Protein AF-A0A9E2MFS3-F1 (afdb_monomer)

Structure (mmCIF, N/CA/C/O backbone):
data_AF-A0A9E2MFS3-F1
#
_entry.id   AF-A0A9E2MFS3-F1
#
loop_
_atom_site.group_PDB
_atom_site.id
_atom_site.type_symbol
_atom_site.label_atom_id
_atom_site.label_alt_id
_atom_site.label_comp_id
_atom_site.label_asym_id
_atom_site.label_entity_id
_atom_site.label_seq_id
_atom_site.pdbx_PDB_ins_code
_atom_site.Cartn_x
_atom_site.Cartn_y
_atom_site.Cartn_z
_atom_site.occupancy
_atom_site.B_iso_or_equiv
_atom_site.auth_seq_id
_atom_site.auth_comp_id
_atom_site.auth_asym_id
_atom_site.auth_atom_id
_atom_site.pdbx_PDB_model_num
ATOM 1 N N . MET A 1 1 ? -39.697 38.749 -2.213 1.00 41.12 1 MET A N 1
ATOM 2 C CA . MET A 1 1 ? -39.919 37.423 -1.597 1.00 41.12 1 MET A CA 1
ATOM 3 C C . MET A 1 1 ? -38.703 37.118 -0.736 1.00 41.12 1 MET A C 1
ATOM 5 O O . MET A 1 1 ? -37.606 37.092 -1.273 1.00 41.12 1 MET A O 1
ATOM 9 N N . ARG A 1 2 ? -38.865 37.042 0.591 1.00 39.50 2 ARG A N 1
ATOM 10 C CA . ARG A 1 2 ? -37.770 36.767 1.536 1.00 39.50 2 ARG A CA 1
ATOM 11 C C . ARG A 1 2 ? -37.508 35.262 1.548 1.00 39.50 2 ARG A C 1
ATOM 13 O O . ARG A 1 2 ? -38.412 34.498 1.866 1.00 39.50 2 ARG A O 1
ATOM 20 N N . TYR A 1 3 ? -36.300 34.850 1.196 1.00 54.19 3 TYR A N 1
ATOM 21 C CA . TYR A 1 3 ? -35.828 33.487 1.416 1.00 54.19 3 TYR A CA 1
ATOM 22 C C . TYR A 1 3 ? -35.595 33.311 2.922 1.00 54.19 3 TYR A C 1
ATOM 24 O O . TYR A 1 3 ? -34.722 33.950 3.507 1.00 54.19 3 TYR A O 1
ATOM 32 N N . ASN A 1 4 ? -36.436 32.493 3.553 1.00 48.88 4 ASN A N 1
ATOM 33 C CA . ASN A 1 4 ? -36.261 32.046 4.930 1.00 48.88 4 ASN A CA 1
ATOM 34 C C . ASN A 1 4 ? -35.160 30.978 4.942 1.00 48.88 4 ASN A C 1
ATOM 36 O O . ASN A 1 4 ? -35.423 29.813 4.654 1.00 48.88 4 ASN A O 1
ATOM 40 N N . CYS A 1 5 ? -33.930 31.365 5.275 1.00 59.34 5 CYS A N 1
ATOM 41 C CA . CYS A 1 5 ? -32.889 30.411 5.648 1.00 59.34 5 CYS A CA 1
ATOM 42 C C . CYS A 1 5 ? -33.169 29.935 7.078 1.00 59.34 5 CYS A C 1
ATOM 44 O O . CYS A 1 5 ? -32.619 30.464 8.042 1.00 59.34 5 CYS A O 1
ATOM 46 N N . THR A 1 6 ? -34.075 28.971 7.238 1.00 48.97 6 THR A N 1
ATOM 47 C CA . THR A 1 6 ? -34.154 28.210 8.485 1.00 48.97 6 THR A CA 1
ATOM 48 C C . THR A 1 6 ? -32.890 27.367 8.569 1.00 48.97 6 THR A C 1
ATOM 50 O O . THR A 1 6 ? -32.726 26.445 7.773 1.00 48.97 6 THR A O 1
ATOM 53 N N . MET A 1 7 ? -32.000 27.712 9.502 1.00 44.84 7 MET A N 1
ATOM 54 C CA . MET A 1 7 ? -30.895 26.861 9.941 1.00 44.84 7 MET A CA 1
ATOM 55 C C . MET A 1 7 ? -31.502 25.539 10.412 1.00 44.84 7 MET A C 1
ATOM 57 O O . MET A 1 7 ? -31.977 25.414 11.540 1.00 44.84 7 MET A O 1
ATOM 61 N N . GLN A 1 8 ? -31.577 24.572 9.504 1.00 49.31 8 GLN A N 1
ATOM 62 C CA . GLN A 1 8 ? -31.768 23.184 9.863 1.00 49.31 8 GLN A CA 1
ATOM 63 C C . GLN A 1 8 ? -30.514 22.853 10.662 1.00 49.31 8 GLN A C 1
ATOM 65 O O . GLN A 1 8 ? -29.425 22.980 10.118 1.00 49.31 8 GLN A O 1
ATOM 70 N N . ASN A 1 9 ? -30.649 22.601 11.967 1.00 49.28 9 ASN A N 1
ATOM 71 C CA . ASN A 1 9 ? -29.523 22.205 12.807 1.00 49.28 9 ASN A CA 1
ATOM 72 C C . ASN A 1 9 ? -28.738 21.128 12.053 1.00 49.28 9 ASN A C 1
ATOM 74 O O . ASN A 1 9 ? -29.245 20.017 11.884 1.00 49.28 9 ASN A O 1
ATOM 78 N N . ASP A 1 10 ? -27.543 21.482 11.580 1.00 49.03 10 ASP A N 1
ATOM 79 C CA . ASP A 1 10 ? -26.578 20.552 11.019 1.00 49.03 10 ASP A CA 1
ATOM 80 C C . ASP A 1 10 ? -26.148 19.649 12.172 1.00 49.03 10 ASP A C 1
ATOM 82 O O . ASP A 1 10 ? -25.161 19.895 12.867 1.00 49.03 10 ASP A O 1
ATOM 86 N N . PHE A 1 11 ? -26.948 18.620 12.450 1.00 53.19 11 PHE A N 1
ATOM 87 C CA . PHE A 1 11 ? -26.494 17.494 13.237 1.00 53.19 11 PHE A CA 1
ATOM 88 C C . PHE A 1 11 ? -25.292 16.946 12.481 1.00 53.19 11 PHE A C 1
ATOM 90 O O . PHE A 1 11 ? -25.457 16.313 11.439 1.00 53.19 11 PHE A O 1
ATOM 97 N N . ILE A 1 12 ? -24.087 17.242 12.976 1.00 55.00 12 ILE A N 1
ATOM 98 C CA . ILE A 1 12 ? -22.857 16.606 12.515 1.00 55.00 12 ILE A CA 1
ATOM 99 C C . ILE A 1 12 ? -23.162 15.108 12.574 1.00 55.00 12 ILE A C 1
ATOM 101 O O . ILE A 1 12 ? -23.427 14.615 13.676 1.00 55.00 12 ILE A O 1
ATOM 105 N N . PRO A 1 13 ? -23.242 14.395 11.432 1.00 58.22 13 PRO A N 1
ATOM 106 C CA . PRO A 1 13 ? -23.537 12.975 11.463 1.00 58.22 13 PRO A CA 1
ATOM 107 C C . PRO A 1 13 ? -22.483 12.348 12.364 1.00 58.22 13 PRO A C 1
ATOM 109 O O . PRO A 1 13 ? -21.296 12.554 12.130 1.00 58.22 13 PRO A O 1
ATOM 112 N N . GLU A 1 14 ? -22.916 11.679 13.432 1.00 65.75 14 GLU A N 1
ATOM 113 C CA . GLU A 1 14 ? -22.013 11.094 14.418 1.00 65.75 14 GLU A CA 1
ATOM 114 C C . GLU A 1 14 ? -21.036 10.175 13.678 1.00 65.75 14 GLU A C 1
ATOM 116 O O . GLU A 1 14 ? -21.419 9.143 13.120 1.00 65.75 14 GLU A O 1
ATOM 121 N N . ILE A 1 15 ? -19.789 10.638 13.548 1.00 75.50 15 ILE A N 1
ATOM 122 C CA . ILE A 1 15 ? -18.765 9.939 12.788 1.00 75.50 15 ILE A CA 1
ATOM 123 C C . ILE A 1 15 ? -18.327 8.776 13.668 1.00 75.50 15 ILE A C 1
ATOM 125 O O . ILE A 1 15 ? -17.630 8.987 14.658 1.00 75.50 15 ILE A O 1
ATOM 129 N N . GLU A 1 16 ? -18.711 7.552 13.301 1.00 78.38 16 GLU A N 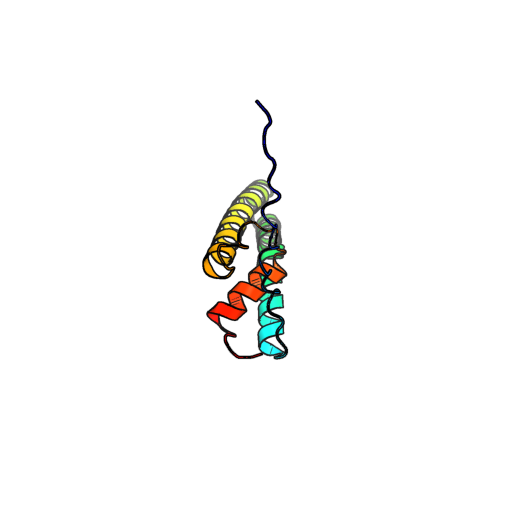1
ATOM 130 C CA . GLU A 1 16 ? -18.161 6.357 13.933 1.00 78.38 16 GLU A CA 1
ATOM 131 C C . GLU A 1 16 ? -16.625 6.415 13.839 1.00 78.38 16 GLU A C 1
ATOM 133 O O . GLU A 1 16 ? -16.081 6.577 12.734 1.00 78.38 16 GLU A O 1
ATOM 138 N N . PRO A 1 17 ? -15.911 6.344 14.977 1.00 82.06 17 PRO A N 1
ATOM 139 C CA . PRO A 1 17 ? -14.462 6.419 14.977 1.00 82.06 17 PRO A CA 1
ATOM 140 C C . PRO A 1 17 ? -13.885 5.190 14.275 1.00 82.06 17 PRO A C 1
ATOM 142 O O . PRO A 1 17 ? -14.427 4.088 14.354 1.00 82.06 17 PRO A O 1
ATOM 145 N N . THR A 1 18 ? -12.745 5.361 13.605 1.00 84.44 18 THR A N 1
ATOM 146 C CA . THR A 1 18 ? -12.038 4.225 13.004 1.00 84.44 18 THR A CA 1
ATOM 147 C C . THR A 1 18 ? -11.704 3.194 14.084 1.00 84.44 18 THR A C 1
ATOM 149 O O . THR A 1 18 ? -11.123 3.581 15.105 1.00 84.44 18 THR A O 1
ATOM 152 N N . PRO A 1 19 ? -12.006 1.902 13.872 1.00 82.44 19 PRO A N 1
ATOM 153 C CA . PRO A 1 19 ? -11.796 0.884 14.888 1.00 82.44 19 PRO A CA 1
ATOM 154 C C . PRO A 1 19 ? -10.309 0.773 15.229 1.00 82.44 19 PRO A C 1
ATOM 156 O O . PRO A 1 19 ? -9.452 0.654 14.346 1.00 82.44 19 PRO A O 1
ATOM 159 N N . VAL A 1 20 ? -10.017 0.817 16.528 1.00 83.12 20 VAL A N 1
ATOM 160 C CA . VAL A 1 20 ? -8.692 0.567 17.095 1.00 83.12 20 VAL A CA 1
ATOM 161 C C . VAL A 1 20 ? -8.700 -0.804 17.754 1.00 83.12 20 VAL A C 1
ATOM 163 O O . VAL A 1 20 ? -9.646 -1.160 18.448 1.00 83.12 20 VAL A O 1
ATOM 166 N N . PHE A 1 21 ? -7.654 -1.589 17.518 1.00 81.81 21 PHE A N 1
ATOM 167 C CA . PHE A 1 21 ? -7.553 -2.949 18.043 1.00 81.81 21 PHE A CA 1
ATOM 168 C C . PHE A 1 21 ? -6.611 -2.965 19.242 1.00 81.81 21 PHE A C 1
ATOM 170 O O . PHE A 1 21 ? -5.474 -2.504 19.116 1.00 81.81 21 PHE A O 1
ATOM 177 N N . THR A 1 22 ? -7.032 -3.535 20.375 1.00 75.69 22 THR A N 1
ATOM 178 C CA . THR A 1 22 ? -6.118 -3.769 21.509 1.00 75.69 22 THR A CA 1
ATOM 179 C C . THR A 1 22 ? -5.326 -5.065 21.322 1.00 75.69 22 THR A C 1
ATOM 181 O O . THR A 1 22 ? -4.176 -5.189 21.750 1.00 75.69 22 THR A O 1
ATOM 184 N N . THR A 1 23 ? -5.911 -6.030 20.606 1.00 86.31 23 THR A N 1
ATOM 185 C CA . THR A 1 23 ? -5.288 -7.328 20.345 1.00 86.31 23 THR A CA 1
ATOM 186 C C . THR A 1 23 ? -4.128 -7.200 19.350 1.00 86.31 23 THR A C 1
ATOM 188 O O . THR A 1 23 ? -4.321 -6.816 18.192 1.00 86.31 23 THR A O 1
ATOM 191 N N . LYS A 1 24 ? -2.923 -7.622 19.766 1.00 86.19 24 LYS A N 1
ATOM 192 C CA . LYS A 1 24 ? -1.686 -7.561 18.956 1.00 86.19 24 LYS A CA 1
ATOM 193 C C . LYS A 1 24 ? -1.815 -8.241 17.587 1.00 86.19 24 LYS A C 1
ATOM 195 O O . LYS A 1 24 ? -1.297 -7.721 16.604 1.00 86.19 24 LYS A O 1
ATOM 200 N N . SER A 1 25 ? -2.532 -9.363 17.499 1.00 87.44 25 SER A N 1
ATOM 201 C CA . SER A 1 25 ? -2.720 -10.100 16.239 1.00 87.44 25 SER A CA 1
ATOM 202 C C . SER A 1 25 ? -3.539 -9.313 15.213 1.00 87.44 25 SER A C 1
ATOM 204 O O . SER A 1 25 ? -3.166 -9.253 14.045 1.00 87.44 25 SER A O 1
ATOM 206 N N . CYS A 1 26 ? -4.625 -8.665 15.646 1.00 87.06 26 CYS A N 1
ATOM 207 C CA . CYS A 1 26 ? -5.449 -7.835 14.766 1.00 87.06 26 CYS A CA 1
ATOM 208 C C . CYS A 1 26 ? -4.709 -6.556 14.362 1.00 87.06 26 CYS A C 1
ATOM 210 O O . CYS A 1 26 ? -4.714 -6.191 13.190 1.00 87.06 26 CYS A O 1
ATOM 212 N N . ALA A 1 27 ? -3.984 -5.927 15.293 1.00 88.06 27 ALA A N 1
ATOM 213 C CA . ALA A 1 27 ? -3.135 -4.779 14.981 1.00 88.06 27 ALA A CA 1
ATOM 214 C C . ALA A 1 27 ? -2.055 -5.116 13.932 1.00 88.06 27 ALA A C 1
ATOM 216 O O . ALA A 1 27 ? -1.810 -4.326 13.019 1.00 88.06 27 ALA A O 1
ATOM 217 N N . PHE A 1 28 ? -1.449 -6.304 14.024 1.00 92.12 28 PHE A N 1
ATOM 218 C CA . PHE A 1 28 ? -0.470 -6.781 13.048 1.00 92.12 28 PHE A CA 1
ATOM 219 C C . PHE A 1 28 ? -1.089 -7.006 11.663 1.00 92.12 28 PHE A C 1
ATOM 221 O O . PHE A 1 28 ? -0.528 -6.552 10.667 1.00 92.12 28 PHE A O 1
ATOM 228 N N . LEU A 1 29 ? -2.273 -7.624 11.594 1.00 91.69 29 LEU A N 1
ATOM 229 C CA . LEU A 1 29 ? -2.995 -7.809 10.331 1.00 91.69 29 LEU A CA 1
ATOM 230 C C . LEU A 1 29 ? -3.308 -6.473 9.653 1.00 91.69 29 LEU A C 1
ATOM 232 O O . LEU A 1 29 ? -3.061 -6.330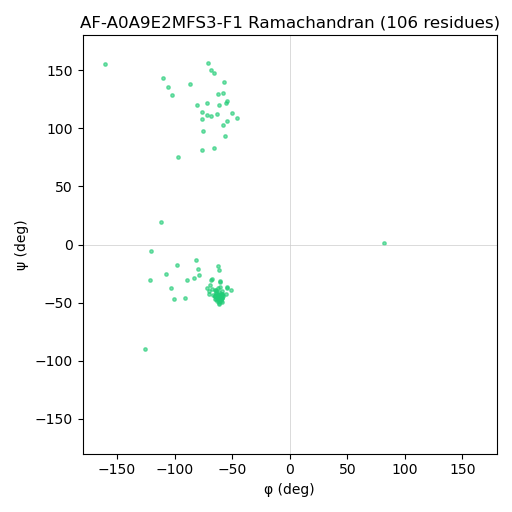 8.461 1.00 91.69 29 LEU A O 1
ATOM 236 N N . VAL A 1 30 ? -3.766 -5.468 10.405 1.00 92.75 30 VAL A N 1
ATOM 237 C CA . VAL A 1 30 ? -4.016 -4.118 9.864 1.00 92.75 30 VAL A CA 1
ATOM 238 C C . VAL A 1 30 ? -2.758 -3.521 9.268 1.00 92.75 30 VAL A C 1
ATOM 240 O O . VAL A 1 30 ? -2.808 -2.919 8.195 1.00 92.75 30 VAL A O 1
ATOM 243 N N . HIS A 1 31 ? -1.628 -3.690 9.953 1.00 92.62 31 HIS A N 1
ATOM 244 C CA . HIS A 1 31 ? -0.361 -3.177 9.468 1.00 92.62 31 HIS A CA 1
ATOM 245 C C . HIS A 1 31 ? 0.069 -3.874 8.173 1.00 92.62 31 HIS A C 1
ATOM 247 O O . HIS A 1 31 ? 0.424 -3.187 7.220 1.00 92.62 31 HIS A O 1
ATOM 253 N N . ILE A 1 32 ? -0.044 -5.205 8.098 1.00 94.25 32 ILE A N 1
ATOM 254 C CA . ILE A 1 32 ? 0.259 -5.965 6.877 1.00 94.25 32 ILE A CA 1
ATOM 255 C C . ILE A 1 32 ? -0.660 -5.552 5.732 1.00 94.25 32 ILE A C 1
ATOM 257 O O . ILE A 1 32 ? -0.176 -5.251 4.644 1.00 94.25 32 ILE A O 1
ATOM 261 N N . THR A 1 33 ? -1.976 -5.531 5.949 1.00 93.75 33 THR A N 1
ATOM 262 C CA . THR A 1 33 ? -2.936 -5.217 4.886 1.00 93.75 33 THR A CA 1
ATOM 263 C C . THR A 1 33 ? -2.752 -3.788 4.385 1.00 93.75 33 THR A C 1
ATOM 265 O O . THR A 1 33 ? -2.729 -3.573 3.175 1.00 93.75 33 THR A O 1
ATOM 268 N N . GLY A 1 34 ? -2.546 -2.824 5.289 1.00 93.12 34 GLY A N 1
ATOM 269 C CA . GLY A 1 34 ? -2.226 -1.446 4.918 1.00 93.12 34 GLY A CA 1
ATOM 270 C C . GLY A 1 34 ? -0.912 -1.347 4.140 1.00 93.12 34 GLY A C 1
ATOM 271 O O . GLY A 1 34 ? -0.874 -0.726 3.082 1.00 93.12 34 GLY A O 1
ATOM 272 N N . PHE A 1 35 ? 0.143 -2.022 4.607 1.00 94.62 35 PHE A N 1
ATOM 273 C CA . PHE A 1 35 ? 1.438 -2.060 3.928 1.00 94.62 35 PHE A CA 1
ATOM 274 C C . PHE A 1 35 ? 1.325 -2.654 2.518 1.00 94.62 35 PHE A C 1
ATOM 276 O O . PHE A 1 35 ? 1.827 -2.069 1.562 1.00 94.62 35 PHE A O 1
ATOM 283 N N . MET A 1 36 ? 0.616 -3.774 2.354 1.00 94.00 36 MET A N 1
ATOM 284 C CA . MET A 1 36 ? 0.377 -4.368 1.038 1.00 94.00 36 MET A CA 1
ATOM 285 C C . MET A 1 36 ? -0.406 -3.418 0.124 1.00 94.00 36 MET A C 1
ATOM 287 O O . MET A 1 36 ? -0.032 -3.242 -1.032 1.00 94.00 36 MET A O 1
ATOM 291 N N . LEU A 1 37 ? -1.443 -2.743 0.625 1.00 93.31 37 LEU A N 1
ATOM 292 C CA . LEU A 1 37 ? -2.205 -1.783 -0.179 1.00 93.31 37 LEU A CA 1
ATOM 293 C C . LEU A 1 37 ? -1.352 -0.621 -0.704 1.00 93.31 37 LEU A C 1
ATOM 295 O O . LEU A 1 37 ? -1.660 -0.088 -1.770 1.00 93.31 37 LEU A O 1
ATOM 299 N N . THR A 1 38 ? -0.322 -0.203 0.031 1.00 93.88 38 THR A N 1
ATOM 300 C CA . THR A 1 38 ? 0.535 0.925 -0.355 1.00 93.88 38 THR A CA 1
ATOM 301 C C . THR A 1 38 ? 1.746 0.486 -1.182 1.00 93.88 38 THR A C 1
ATOM 303 O O . THR A 1 38 ? 2.037 1.100 -2.204 1.00 93.88 38 THR A O 1
ATOM 306 N N . TYR A 1 39 ? 2.457 -0.567 -0.770 1.00 95.31 39 TYR A N 1
ATOM 307 C CA . TYR A 1 39 ? 3.774 -0.905 -1.323 1.00 95.31 39 TYR A CA 1
ATOM 308 C C . TYR A 1 39 ? 3.754 -1.986 -2.402 1.00 95.31 39 TYR A C 1
ATOM 310 O O . TYR A 1 39 ? 4.714 -2.099 -3.162 1.00 95.31 39 TYR A O 1
ATOM 318 N N . MET A 1 40 ? 2.684 -2.774 -2.514 1.00 94.31 40 MET A N 1
ATOM 319 C CA . MET A 1 40 ? 2.644 -3.898 -3.453 1.00 94.31 40 MET A CA 1
ATOM 320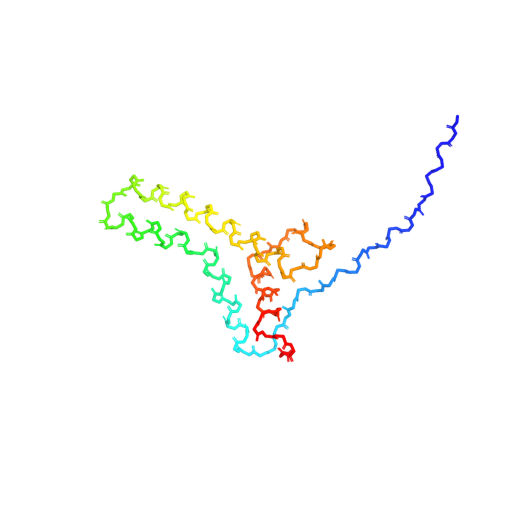 C C . MET A 1 40 ? 2.787 -3.474 -4.933 1.00 94.31 40 MET A C 1
ATOM 322 O O . MET A 1 40 ? 3.596 -4.096 -5.626 1.00 94.31 40 MET A O 1
ATOM 326 N N . PRO A 1 41 ? 2.159 -2.376 -5.414 1.00 95.50 41 PRO A N 1
ATOM 327 C CA . PRO A 1 41 ? 2.399 -1.861 -6.769 1.00 95.50 41 PRO A CA 1
ATOM 328 C C . PRO A 1 41 ? 3.876 -1.570 -7.058 1.00 95.50 41 PRO A C 1
ATOM 330 O O . PRO A 1 41 ? 4.402 -1.930 -8.113 1.00 95.50 41 PRO A O 1
ATOM 333 N N . PHE A 1 42 ? 4.576 -0.971 -6.092 1.00 95.88 42 PHE A N 1
ATOM 334 C CA . PHE A 1 42 ? 5.995 -0.652 -6.216 1.00 95.88 42 PHE A CA 1
ATOM 335 C C . PHE A 1 42 ? 6.869 -1.905 -6.201 1.00 95.88 42 PHE A C 1
ATOM 337 O O . PHE A 1 42 ? 7.782 -2.011 -7.015 1.00 95.88 42 PHE A O 1
ATOM 344 N N . LEU A 1 43 ? 6.574 -2.868 -5.322 1.00 96.06 43 LEU A N 1
ATOM 345 C CA . LEU A 1 43 ? 7.308 -4.133 -5.251 1.00 96.06 43 LEU A CA 1
ATOM 346 C C . LEU A 1 43 ? 7.188 -4.932 -6.554 1.00 96.06 43 LEU A C 1
ATOM 348 O O . LEU A 1 43 ? 8.199 -5.416 -7.057 1.00 96.06 43 LEU A O 1
ATOM 352 N N . LEU A 1 44 ? 5.984 -5.027 -7.130 1.00 95.38 44 LEU A N 1
ATOM 353 C CA . LEU A 1 44 ? 5.781 -5.681 -8.428 1.00 95.38 44 LEU A CA 1
ATOM 354 C C . LEU A 1 44 ? 6.528 -4.969 -9.549 1.00 95.38 44 LEU A C 1
ATOM 356 O O . LEU A 1 44 ? 7.190 -5.611 -10.358 1.00 95.38 44 LEU A O 1
ATOM 360 N N . THR A 1 45 ? 6.438 -3.644 -9.584 1.00 96.12 45 THR A N 1
ATOM 361 C CA . THR A 1 45 ? 7.110 -2.833 -10.603 1.00 96.12 45 THR A CA 1
ATOM 362 C C . THR A 1 45 ? 8.619 -3.013 -10.543 1.00 96.12 45 THR A C 1
ATOM 364 O O . THR A 1 45 ? 9.257 -3.224 -11.569 1.00 96.12 45 THR A O 1
ATOM 367 N N . LEU A 1 46 ? 9.185 -2.975 -9.336 1.00 96.38 46 LEU A N 1
ATOM 368 C CA . LEU A 1 46 ? 10.606 -3.182 -9.101 1.00 96.38 46 LEU A CA 1
ATOM 369 C C . LEU A 1 46 ? 11.028 -4.596 -9.522 1.00 96.38 46 LEU A C 1
ATOM 371 O O . LEU A 1 46 ? 12.026 -4.747 -10.219 1.00 96.38 46 LEU A O 1
ATOM 375 N N . LEU A 1 47 ? 10.239 -5.620 -9.187 1.00 96.12 47 LEU A N 1
ATOM 376 C CA . LEU A 1 47 ? 10.495 -6.999 -9.609 1.00 96.12 47 LEU A CA 1
ATOM 377 C C . LEU A 1 47 ? 10.510 -7.136 -11.140 1.00 96.12 47 LEU A C 1
ATOM 379 O O . LEU A 1 47 ? 11.428 -7.746 -11.689 1.00 96.12 47 LEU A O 1
ATOM 383 N N . VAL A 1 48 ? 9.536 -6.548 -11.840 1.00 96.81 48 VAL A N 1
ATOM 384 C CA . VAL A 1 48 ? 9.478 -6.583 -13.313 1.00 96.81 48 VAL A CA 1
ATOM 385 C C . VAL A 1 48 ? 10.626 -5.789 -13.937 1.00 96.81 48 VAL A C 1
ATOM 387 O O . VAL A 1 48 ? 11.225 -6.256 -14.904 1.00 96.81 48 VAL A O 1
ATOM 390 N N . ALA A 1 49 ? 10.999 -4.645 -13.355 1.00 96.06 49 ALA A N 1
ATOM 391 C CA . ALA A 1 49 ? 12.139 -3.851 -13.813 1.00 96.06 49 ALA A CA 1
ATOM 392 C C . ALA A 1 49 ? 13.466 -4.624 -13.737 1.00 96.06 49 ALA A C 1
ATOM 394 O O . ALA A 1 49 ? 14.301 -4.474 -14.621 1.00 96.06 49 ALA A O 1
ATOM 395 N N . PHE A 1 50 ? 13.654 -5.461 -12.709 1.00 95.94 50 PHE A N 1
ATOM 396 C CA . PHE A 1 50 ? 14.858 -6.287 -12.563 1.00 95.94 50 PHE A CA 1
ATOM 397 C C . PHE A 1 50 ? 14.865 -7.553 -13.428 1.00 95.94 50 PHE A C 1
ATOM 399 O O . PHE A 1 50 ? 15.935 -8.113 -13.654 1.00 95.94 50 PHE A O 1
ATOM 406 N N . SER A 1 51 ? 13.703 -8.036 -13.874 1.00 96.56 51 SER A N 1
ATOM 407 C CA . SER A 1 51 ? 13.584 -9.342 -14.542 1.00 96.56 51 SER A CA 1
ATOM 408 C C . SER A 1 51 ? 13.326 -9.273 -16.045 1.00 96.56 51 SER A C 1
ATOM 410 O O . SER A 1 51 ? 13.661 -10.232 -16.738 1.00 96.56 51 SER A O 1
ATOM 412 N N . VAL A 1 52 ? 12.732 -8.188 -16.553 1.00 93.62 52 VAL A N 1
ATOM 413 C CA . VAL A 1 52 ? 12.295 -8.096 -17.955 1.00 93.62 52 VAL A CA 1
ATOM 414 C C . VAL A 1 52 ? 12.877 -6.864 -18.645 1.00 93.62 52 VAL A C 1
ATOM 416 O O . VAL A 1 52 ? 13.936 -6.946 -19.256 1.00 93.62 52 VAL A O 1
ATOM 419 N N . AS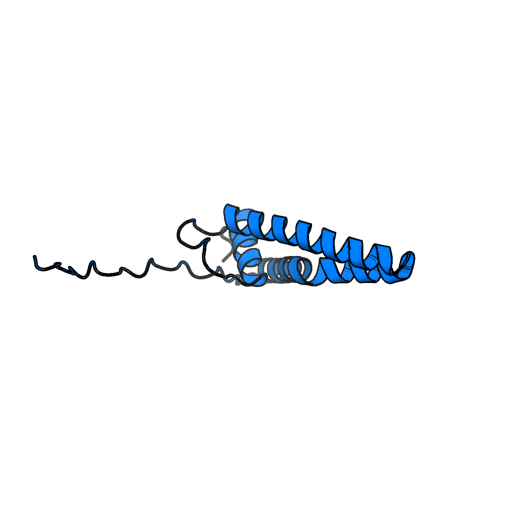P A 1 53 ? 12.170 -5.736 -18.585 1.00 93.62 53 ASP A N 1
ATOM 420 C CA . ASP A 1 53 ? 12.534 -4.479 -19.235 1.00 93.62 53 ASP A CA 1
ATOM 421 C C . ASP A 1 53 ? 11.780 -3.326 -18.554 1.00 93.62 53 ASP A C 1
ATOM 423 O O . ASP A 1 53 ? 10.695 -3.509 -17.984 1.00 93.62 53 ASP A O 1
ATOM 427 N N . TYR A 1 54 ? 12.326 -2.117 -18.649 1.00 93.94 54 TYR A N 1
ATOM 428 C CA . TYR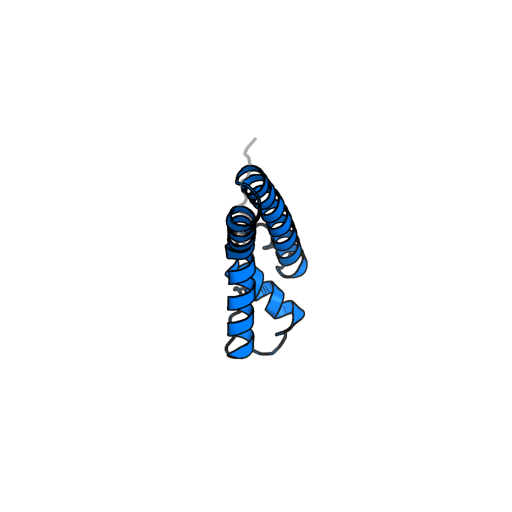 A 1 54 ? 11.712 -0.907 -18.116 1.00 93.94 54 TYR A CA 1
ATOM 429 C C . TYR A 1 54 ? 10.343 -0.600 -18.736 1.00 93.94 54 TYR A C 1
ATOM 431 O O . TYR A 1 54 ? 9.466 -0.098 -18.029 1.00 93.94 54 TYR A O 1
ATOM 439 N N . PHE A 1 55 ? 10.105 -0.940 -20.009 1.00 96.44 55 PHE A N 1
ATOM 440 C CA . PHE A 1 55 ? 8.791 -0.744 -20.634 1.00 96.44 55 PHE A CA 1
ATOM 441 C C . PHE A 1 55 ? 7.695 -1.550 -19.919 1.00 96.44 55 PHE A C 1
ATOM 443 O O . PHE A 1 55 ? 6.653 -1.008 -19.534 1.00 96.44 55 PHE A O 1
ATOM 450 N N . PHE A 1 56 ? 7.952 -2.837 -19.668 1.00 96.19 56 PHE A N 1
ATOM 451 C CA . PHE A 1 56 ? 7.020 -3.702 -18.943 1.00 96.19 56 PHE A CA 1
ATOM 452 C C . PHE A 1 56 ? 6.894 -3.318 -17.469 1.00 96.19 56 PHE A C 1
ATOM 454 O O . PHE A 1 56 ? 5.816 -3.477 -16.892 1.00 96.19 56 PHE A O 1
ATOM 461 N N . ALA A 1 57 ? 7.948 -2.769 -16.862 1.00 96.44 57 ALA A N 1
ATOM 462 C CA . ALA A 1 57 ? 7.880 -2.250 -15.501 1.00 96.44 57 ALA A CA 1
ATOM 463 C C . ALA A 1 57 ? 6.869 -1.101 -15.389 1.00 96.44 57 ALA A C 1
ATOM 465 O O . ALA A 1 57 ? 5.983 -1.145 -14.537 1.00 96.44 57 ALA A O 1
ATOM 466 N N . VAL A 1 58 ? 6.927 -0.114 -16.291 1.00 96.62 58 VAL A N 1
ATOM 467 C CA . VAL A 1 58 ? 5.967 1.003 -16.307 1.00 96.62 58 VAL A CA 1
ATOM 468 C C . VAL A 1 58 ? 4.542 0.506 -16.565 1.00 96.62 58 VAL A C 1
ATOM 470 O O . VAL A 1 58 ? 3.615 0.917 -15.865 1.00 96.62 58 VAL A O 1
ATOM 473 N N . ALA A 1 59 ? 4.353 -0.421 -17.510 1.00 97.38 59 ALA A N 1
ATOM 474 C CA . ALA A 1 59 ? 3.042 -1.025 -17.755 1.00 97.38 59 ALA A CA 1
ATOM 475 C C . ALA A 1 59 ? 2.494 -1.736 -16.501 1.00 97.38 59 ALA A C 1
ATOM 477 O O . ALA A 1 59 ? 1.332 -1.553 -16.133 1.00 97.38 59 ALA A O 1
ATOM 478 N N . THR A 1 60 ? 3.346 -2.486 -15.798 1.00 96.94 60 THR A N 1
ATOM 479 C CA . THR A 1 60 ? 2.992 -3.179 -14.549 1.00 96.94 60 THR A CA 1
ATOM 480 C C . THR A 1 60 ? 2.638 -2.197 -13.438 1.00 96.94 60 THR A C 1
ATOM 482 O O . THR A 1 60 ? 1.678 -2.431 -12.703 1.00 96.94 60 THR A O 1
ATOM 485 N N . LEU A 1 61 ? 3.350 -1.073 -13.329 1.00 96.88 61 LEU A N 1
ATOM 486 C CA . LEU A 1 61 ? 3.034 -0.019 -12.366 1.00 96.88 61 LEU A CA 1
ATOM 487 C C . LEU A 1 61 ? 1.616 0.514 -12.587 1.00 96.88 61 LEU A C 1
ATOM 489 O O . LEU A 1 61 ? 0.821 0.562 -11.653 1.00 96.88 61 LEU A O 1
ATOM 493 N N . LEU A 1 62 ? 1.264 0.850 -13.829 1.00 97.44 62 LEU A N 1
ATOM 494 C CA . LEU A 1 62 ? -0.063 1.372 -14.164 1.00 97.44 62 LEU A CA 1
ATOM 495 C C . LEU A 1 62 ? -1.175 0.352 -13.883 1.00 97.44 62 LEU A C 1
ATOM 497 O O . LEU A 1 62 ? -2.185 0.691 -13.263 1.00 97.44 62 LEU A O 1
ATOM 501 N N . VAL A 1 63 ? -0.980 -0.906 -14.289 1.00 97.56 63 VAL A N 1
ATOM 502 C CA . VAL A 1 63 ? -1.958 -1.980 -14.049 1.00 97.56 63 VAL A CA 1
ATOM 503 C C . VAL A 1 63 ? -2.109 -2.262 -12.555 1.00 97.56 63 VAL A C 1
ATOM 505 O O . VAL A 1 63 ? -3.230 -2.373 -12.061 1.00 97.56 63 VAL A O 1
ATOM 508 N N . SER A 1 64 ? -1.006 -2.338 -11.812 1.00 96.44 64 SER A N 1
ATOM 509 C CA . SER A 1 64 ? -1.048 -2.585 -10.368 1.00 96.44 64 SER A CA 1
ATOM 510 C C . SER A 1 64 ? -1.724 -1.442 -9.610 1.00 96.44 64 SER A C 1
ATOM 512 O O . SER A 1 64 ? -2.549 -1.716 -8.742 1.00 96.44 64 SER A O 1
ATOM 514 N N . TYR A 1 65 ? -1.494 -0.180 -9.987 1.00 95.94 65 TYR A N 1
ATOM 515 C CA . TYR A 1 65 ? -2.242 0.954 -9.437 1.00 95.94 65 TYR A CA 1
ATOM 516 C C . TYR A 1 65 ? -3.749 0.837 -9.671 1.00 95.94 65 TYR A C 1
ATOM 518 O O . TYR A 1 65 ? -4.530 1.095 -8.752 1.00 95.94 65 TYR A O 1
ATOM 526 N N . LEU A 1 66 ? -4.169 0.419 -10.869 1.00 97.12 66 LEU A N 1
ATOM 527 C CA . LEU A 1 66 ? -5.582 0.217 -11.189 1.00 97.12 66 LEU A CA 1
ATOM 528 C C . LEU A 1 66 ? -6.190 -0.890 -10.320 1.00 97.12 66 LEU A C 1
ATOM 530 O O . LEU A 1 66 ? -7.230 -0.681 -9.692 1.00 97.12 66 LEU A O 1
ATOM 534 N N . VAL A 1 67 ? -5.519 -2.040 -10.220 1.00 96.88 67 VAL A N 1
ATOM 535 C CA . VAL A 1 67 ? -5.957 -3.163 -9.375 1.00 96.88 67 VAL A CA 1
ATOM 536 C C . VAL A 1 67 ? -6.056 -2.736 -7.910 1.00 96.88 67 VAL A C 1
ATOM 538 O O . VAL A 1 67 ? -7.078 -2.968 -7.264 1.00 96.88 67 VAL A O 1
ATOM 541 N N . THR A 1 68 ? -5.040 -2.053 -7.381 1.00 95.50 68 THR A N 1
ATOM 542 C CA . THR A 1 68 ? -5.048 -1.534 -6.010 1.00 95.50 68 THR A CA 1
ATOM 543 C C . THR A 1 68 ? -6.169 -0.516 -5.791 1.00 95.50 68 THR A C 1
ATOM 545 O O . THR A 1 68 ? -6.802 -0.534 -4.736 1.00 95.50 68 THR A O 1
ATOM 548 N N . GLY A 1 69 ? -6.470 0.328 -6.781 1.00 94.69 69 GLY A N 1
ATOM 549 C CA . GLY A 1 69 ? -7.614 1.239 -6.752 1.00 94.69 69 GLY A CA 1
ATOM 550 C C . GLY A 1 69 ? -8.945 0.498 -6.606 1.00 94.69 69 GLY A C 1
ATOM 551 O O . GLY A 1 69 ? -9.722 0.812 -5.705 1.00 94.69 69 GLY A O 1
ATOM 552 N N . ILE A 1 70 ? -9.169 -0.544 -7.415 1.00 95.94 70 ILE A N 1
ATOM 553 C CA . ILE A 1 70 ? -10.370 -1.393 -7.330 1.00 95.94 70 ILE A CA 1
ATOM 554 C C . ILE A 1 70 ? -10.483 -2.037 -5.944 1.00 95.94 70 ILE A C 1
ATOM 556 O O . ILE A 1 70 ? -11.549 -1.997 -5.328 1.00 95.94 70 ILE A O 1
ATOM 560 N N . VAL A 1 71 ? -9.386 -2.595 -5.424 1.00 95.69 71 VAL A N 1
ATOM 561 C CA . VAL A 1 71 ? -9.366 -3.229 -4.097 1.00 95.69 71 VAL A CA 1
ATOM 562 C C . VAL A 1 71 ? -9.706 -2.220 -2.998 1.00 95.69 71 VAL A C 1
ATOM 564 O O . VAL A 1 71 ? -10.537 -2.515 -2.139 1.00 95.69 71 VAL A O 1
ATOM 567 N N . ARG A 1 72 ? -9.136 -1.008 -3.039 1.00 93.88 72 ARG A N 1
ATOM 568 C CA . ARG A 1 72 ? -9.449 0.067 -2.079 1.00 93.88 72 ARG A CA 1
ATOM 569 C C . ARG A 1 72 ? -10.926 0.451 -2.123 1.00 93.88 72 ARG A C 1
ATOM 571 O O . ARG A 1 72 ? -11.560 0.559 -1.073 1.00 93.88 72 ARG A O 1
ATOM 578 N N . SER A 1 73 ? -11.491 0.605 -3.320 1.00 94.12 73 SER A N 1
ATOM 579 C CA . SER A 1 73 ? -12.917 0.894 -3.501 1.00 94.12 73 SER A CA 1
ATOM 580 C C . SER A 1 73 ? -13.801 -0.227 -2.952 1.00 94.12 73 SER A C 1
ATOM 582 O O . SER A 1 73 ? -14.750 0.048 -2.220 1.00 94.12 73 SER A O 1
ATOM 584 N N . TYR A 1 74 ? -13.464 -1.488 -3.234 1.00 94.06 74 TYR A N 1
ATOM 585 C CA . TYR A 1 74 ? -14.180 -2.648 -2.705 1.00 94.06 74 TYR A CA 1
ATOM 586 C C . TYR A 1 74 ? -14.137 -2.706 -1.170 1.00 94.06 74 TYR A C 1
ATOM 588 O O . TYR A 1 74 ? -15.173 -2.895 -0.527 1.00 94.06 74 TYR A O 1
ATOM 596 N N . MET A 1 75 ? -12.959 -2.514 -0.567 1.00 93.75 75 MET A N 1
ATOM 597 C CA . MET A 1 75 ? -12.791 -2.540 0.889 1.00 93.75 75 MET A CA 1
ATOM 598 C C . MET A 1 75 ? -13.606 -1.441 1.568 1.00 93.75 75 MET A C 1
ATOM 600 O O . MET A 1 75 ? -14.292 -1.711 2.553 1.00 93.75 75 MET A O 1
ATOM 604 N N . ARG A 1 76 ? -13.585 -0.218 1.027 1.00 92.31 76 ARG A N 1
ATOM 605 C CA . ARG A 1 76 ? -14.353 0.910 1.565 1.00 92.31 76 ARG A CA 1
ATOM 606 C C . ARG A 1 76 ? -15.858 0.670 1.477 1.00 92.31 76 ARG A C 1
ATOM 608 O O . ARG A 1 76 ? -16.556 0.850 2.470 1.00 92.31 76 ARG A O 1
ATOM 615 N N . ASN A 1 77 ? -16.337 0.209 0.324 1.00 92.56 77 ASN A N 1
ATOM 616 C CA . ASN A 1 77 ? -17.767 0.023 0.077 1.00 92.56 77 ASN A CA 1
ATOM 617 C C . ASN A 1 77 ? -18.384 -1.098 0.926 1.00 92.56 77 ASN A C 1
ATOM 619 O O . ASN A 1 77 ? -19.566 -1.027 1.257 1.00 92.56 77 ASN A O 1
ATOM 623 N N . ASN A 1 78 ? -17.601 -2.117 1.287 1.00 91.00 78 ASN A N 1
ATOM 624 C CA . ASN A 1 78 ? -18.086 -3.225 2.112 1.00 91.00 78 ASN A CA 1
ATOM 625 C C . ASN A 1 78 ? -17.925 -2.995 3.615 1.00 91.00 78 ASN A C 1
ATOM 627 O O . ASN A 1 78 ? -18.702 -3.538 4.399 1.00 91.00 78 ASN A O 1
ATOM 631 N N . SER A 1 79 ? -16.906 -2.242 4.037 1.00 90.50 79 SER A N 1
ATOM 632 C CA . SER A 1 79 ? -16.560 -2.151 5.459 1.00 90.50 79 SER A CA 1
ATOM 633 C C . SER A 1 79 ? -17.013 -0.863 6.141 1.00 90.50 79 SER A C 1
ATOM 635 O O . SER A 1 79 ? -17.462 -0.928 7.285 1.00 90.50 79 SER A O 1
ATOM 637 N N . ILE A 1 80 ? -16.943 0.279 5.450 1.00 90.12 80 ILE A N 1
ATOM 638 C CA . ILE A 1 80 ? -17.247 1.594 6.026 1.00 90.12 80 ILE A CA 1
ATOM 639 C C . ILE A 1 80 ? -18.756 1.876 5.918 1.00 90.12 80 ILE A C 1
ATOM 641 O O . ILE A 1 80 ? -19.345 1.587 4.872 1.00 90.12 80 ILE A O 1
ATOM 645 N N . PRO A 1 81 ? -19.410 2.444 6.951 1.00 88.00 81 PRO A N 1
ATOM 646 C CA . PRO A 1 81 ? -20.822 2.827 6.895 1.00 88.00 81 PRO A CA 1
ATOM 647 C C . PRO A 1 81 ? -21.128 3.807 5.756 1.00 88.00 81 PRO A C 1
ATOM 649 O O . PRO A 1 81 ? -20.383 4.758 5.535 1.00 88.00 81 PRO A O 1
ATOM 652 N N . LYS A 1 82 ? -22.267 3.634 5.067 1.00 85.81 82 LYS A N 1
ATOM 653 C CA . LYS A 1 82 ? -22.649 4.432 3.878 1.00 85.81 82 LYS A CA 1
ATOM 654 C C . LYS A 1 82 ? -22.563 5.945 4.084 1.00 85.81 82 LYS A C 1
ATOM 656 O O . LYS A 1 82 ? -22.095 6.647 3.200 1.00 85.81 82 LYS A O 1
ATOM 661 N N . LYS A 1 83 ? -22.960 6.432 5.265 1.00 84.38 83 LYS A N 1
ATOM 662 C CA . LYS A 1 83 ? -22.915 7.861 5.624 1.00 84.38 83 LYS A CA 1
ATOM 663 C C . LYS A 1 83 ? -21.498 8.442 5.628 1.00 84.38 83 LYS A C 1
ATOM 665 O O . LYS A 1 83 ? -21.343 9.653 5.611 1.00 84.38 83 LYS A O 1
ATOM 670 N N . GLN A 1 84 ? -20.487 7.580 5.694 1.00 86.44 84 GLN A N 1
ATOM 671 C CA . GLN A 1 84 ? -19.094 7.959 5.835 1.00 86.44 84 GLN A CA 1
ATOM 672 C C . GLN A 1 84 ? -18.208 7.477 4.679 1.00 86.44 84 GLN A C 1
ATOM 674 O O . GLN A 1 84 ? -17.042 7.841 4.616 1.00 86.44 84 GLN A O 1
ATOM 679 N N . GLN A 1 85 ? -18.726 6.693 3.732 1.00 85.81 85 GLN A N 1
ATOM 680 C CA . GLN A 1 85 ? -17.931 6.144 2.622 1.00 85.81 85 GLN A CA 1
ATOM 681 C C . GLN A 1 85 ? -17.302 7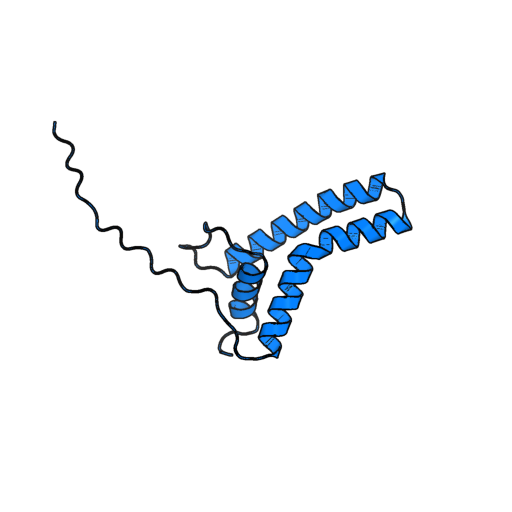.212 1.716 1.00 85.81 85 GLN A C 1
ATOM 683 O O . GLN A 1 85 ? -16.321 6.929 1.029 1.00 85.81 85 GLN A O 1
ATOM 688 N N . GLU A 1 86 ? -17.855 8.421 1.710 1.00 84.12 86 GLU A N 1
ATOM 689 C CA . GLU A 1 86 ? -17.371 9.547 0.908 1.00 84.12 86 GLU A CA 1
ATOM 690 C C . GLU A 1 86 ? -16.188 10.282 1.556 1.00 84.12 86 GLU A C 1
ATOM 692 O O . GLU A 1 86 ? -15.500 11.045 0.879 1.00 84.12 86 GLU A O 1
ATOM 697 N N . TYR A 1 87 ? -15.895 10.032 2.840 1.00 86.25 87 TYR A N 1
ATOM 698 C CA . TYR A 1 87 ? -14.732 10.632 3.488 1.00 86.25 87 TYR A CA 1
ATOM 699 C C . TYR A 1 87 ? -13.418 10.071 2.930 1.00 86.25 87 TYR A C 1
ATOM 701 O O . TYR A 1 87 ? -13.304 8.914 2.509 1.00 86.25 87 TYR A O 1
ATOM 709 N N . SER A 1 88 ? -12.388 10.917 2.955 1.00 85.81 88 SER A N 1
ATOM 710 C CA . SER A 1 88 ? -11.030 10.515 2.602 1.00 85.81 88 SER A CA 1
ATOM 711 C C . SER A 1 88 ? -10.422 9.710 3.749 1.00 85.81 88 SER A C 1
ATOM 713 O O . SER A 1 88 ? -10.195 10.237 4.838 1.00 85.81 88 SER A O 1
ATOM 715 N N . TYR A 1 89 ? -10.158 8.428 3.503 1.00 88.00 89 TYR A N 1
ATOM 716 C CA . TYR A 1 89 ? -9.510 7.533 4.458 1.00 88.00 89 TYR A CA 1
ATOM 717 C C . TYR A 1 89 ? -8.104 7.175 3.996 1.00 88.00 89 TYR A C 1
ATOM 719 O O . TYR A 1 89 ? -7.858 6.953 2.811 1.00 88.00 89 TYR A O 1
ATOM 727 N N . SER A 1 90 ? -7.188 7.056 4.955 1.00 91.00 90 SER A N 1
ATOM 728 C CA . SER A 1 90 ? -5.873 6.469 4.707 1.00 91.00 90 SER A CA 1
ATOM 729 C C . SER A 1 90 ? -5.983 4.960 4.473 1.00 91.00 90 SER A C 1
ATOM 731 O O . SER A 1 90 ? -6.896 4.309 4.986 1.00 91.00 90 SER A O 1
ATOM 733 N N . ASP A 1 91 ? -5.011 4.376 3.769 1.00 90.31 91 ASP A N 1
ATOM 734 C CA . ASP A 1 91 ? -4.959 2.926 3.514 1.00 90.31 91 ASP A CA 1
ATOM 735 C C . ASP A 1 91 ? -5.026 2.110 4.816 1.00 90.31 91 ASP A C 1
ATOM 737 O O . ASP A 1 91 ? -5.697 1.081 4.886 1.00 90.31 91 ASP A O 1
ATOM 741 N N . LYS A 1 92 ? -4.400 2.616 5.888 1.00 91.50 92 LYS A N 1
ATOM 742 C CA . LYS A 1 92 ? -4.463 2.015 7.227 1.00 91.50 92 LYS A CA 1
ATOM 743 C C . LYS A 1 92 ? -5.883 2.028 7.802 1.00 91.50 92 LYS A C 1
ATOM 745 O O . LYS A 1 92 ? -6.287 1.043 8.411 1.00 91.50 92 LYS A O 1
ATOM 750 N N . ALA A 1 93 ? -6.626 3.122 7.628 1.00 90.50 93 ALA A N 1
ATOM 751 C CA . ALA A 1 93 ? -8.000 3.237 8.113 1.00 90.50 93 ALA A CA 1
ATOM 752 C C . ALA A 1 93 ? -8.973 2.367 7.299 1.00 90.50 93 ALA A C 1
ATOM 754 O O . ALA A 1 93 ? -9.866 1.743 7.865 1.00 90.50 93 ALA A O 1
ATOM 755 N N . ILE A 1 94 ? -8.777 2.265 5.981 1.00 91.44 94 ILE A N 1
ATOM 756 C CA . ILE A 1 94 ? -9.550 1.343 5.134 1.00 91.44 94 ILE A CA 1
ATOM 757 C C . ILE A 1 94 ? -9.288 -0.106 5.568 1.00 91.44 94 ILE A C 1
ATOM 759 O O . ILE A 1 94 ? -10.226 -0.883 5.741 1.00 91.44 94 ILE A O 1
ATOM 763 N N . ALA A 1 95 ? -8.021 -0.459 5.809 1.00 93.12 95 ALA A N 1
ATOM 764 C CA . ALA A 1 95 ? -7.643 -1.783 6.291 1.00 93.12 95 ALA A CA 1
ATOM 765 C C . ALA A 1 95 ? -8.2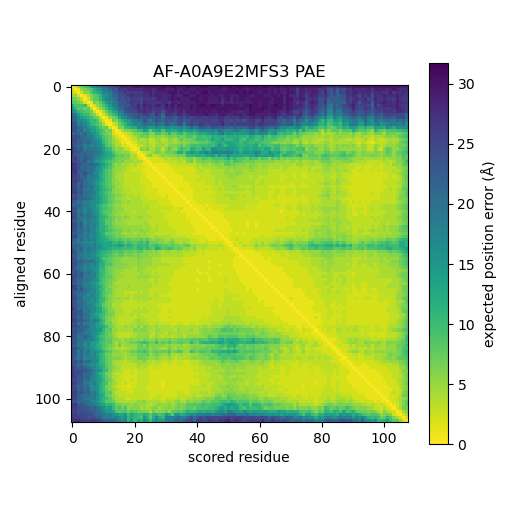10 -2.086 7.688 1.00 93.12 95 ALA A C 1
ATOM 767 O O . ALA A 1 95 ? -8.666 -3.205 7.925 1.00 93.12 95 ALA A O 1
ATOM 768 N N . SER A 1 96 ? -8.220 -1.111 8.607 1.00 91.62 96 SER A N 1
ATOM 769 C CA . SER A 1 96 ? -8.777 -1.310 9.949 1.00 91.62 96 SER A CA 1
ATOM 770 C C . SER A 1 96 ? -10.277 -1.574 9.908 1.00 91.62 96 SER A C 1
ATOM 772 O O . SER A 1 96 ? -10.728 -2.553 10.498 1.00 91.62 96 SER A O 1
ATOM 774 N N . TRP A 1 97 ? -11.036 -0.781 9.151 1.00 91.62 97 TRP A N 1
ATOM 775 C CA . TRP A 1 97 ? -12.463 -1.017 8.936 1.00 91.62 97 TRP A CA 1
ATOM 776 C C . TRP A 1 97 ? -12.734 -2.379 8.298 1.00 91.62 97 TRP A C 1
ATOM 778 O O . TRP A 1 97 ? -1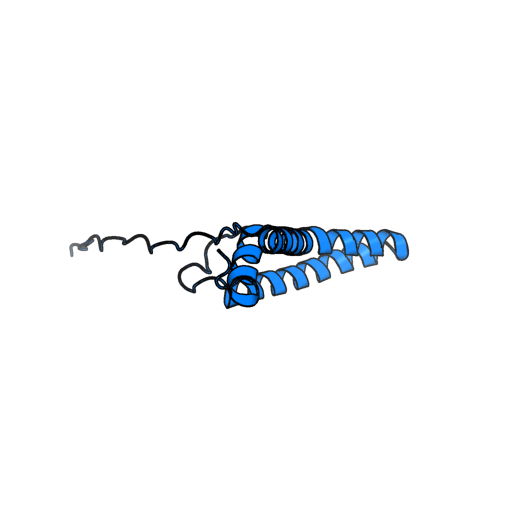3.586 -3.131 8.778 1.00 91.62 97 TRP A O 1
ATOM 788 N N . PHE A 1 98 ? -11.981 -2.731 7.255 1.00 92.25 98 PHE A N 1
ATOM 789 C CA . PHE A 1 98 ? -12.152 -4.002 6.560 1.00 92.25 98 PHE A CA 1
ATOM 790 C C . PHE A 1 98 ? -11.905 -5.197 7.479 1.00 92.25 98 PHE A C 1
ATOM 792 O O . PHE A 1 98 ? -12.758 -6.079 7.584 1.00 92.25 98 PHE A O 1
ATOM 799 N N . LEU A 1 99 ? -10.781 -5.213 8.198 1.00 91.81 99 LEU A N 1
ATOM 800 C CA . LEU A 1 99 ? -10.429 -6.318 9.090 1.00 91.81 99 LEU A CA 1
ATOM 801 C C . LEU A 1 99 ? -11.330 -6.392 10.319 1.00 91.81 99 LEU A C 1
ATOM 803 O O . LEU A 1 99 ? -11.655 -7.495 10.757 1.00 91.81 99 LEU A O 1
ATOM 807 N N . TYR A 1 100 ? -11.777 -5.248 10.844 1.00 90.25 100 TYR A N 1
ATOM 808 C CA . TYR A 1 100 ? -12.750 -5.209 11.933 1.00 90.25 100 TYR A CA 1
ATOM 809 C C . TYR A 1 100 ? -14.043 -5.929 11.542 1.00 90.25 100 TYR A C 1
ATOM 811 O O . TYR A 1 100 ? -14.557 -6.731 12.313 1.00 90.25 100 TYR A O 1
ATOM 819 N N . ARG A 1 101 ? -14.548 -5.691 10.326 1.00 87.69 101 ARG A N 1
ATOM 820 C CA . ARG A 1 101 ? -15.812 -6.275 9.851 1.00 87.69 101 ARG A CA 1
ATOM 821 C C . ARG A 1 101 ? -15.693 -7.730 9.400 1.00 87.69 101 ARG A C 1
ATOM 823 O O . ARG A 1 101 ? -16.687 -8.442 9.445 1.00 87.69 101 ARG A O 1
ATOM 830 N N . THR A 1 102 ? -14.513 -8.164 8.960 1.00 87.12 102 THR A N 1
ATOM 831 C CA . THR A 1 102 ? -14.315 -9.495 8.355 1.00 87.12 102 THR A CA 1
ATOM 832 C C . THR A 1 102 ? -13.705 -10.529 9.299 1.00 87.12 102 THR A C 1
ATOM 834 O O . THR A 1 102 ? -14.212 -11.644 9.371 1.00 87.12 102 THR A O 1
ATOM 837 N N . TYR A 1 103 ? -12.640 -10.185 10.030 1.00 83.12 103 TYR A N 1
ATOM 838 C CA . TYR A 1 103 ? -11.845 -11.160 10.798 1.00 83.12 103 TYR A CA 1
ATOM 839 C C . TYR A 1 103 ? -11.774 -10.872 12.300 1.00 83.12 103 TYR A C 1
ATOM 841 O O . TYR A 1 103 ? -11.635 -11.795 13.100 1.00 83.12 103 TYR A O 1
ATOM 849 N N . CYS A 1 104 ? -11.842 -9.602 12.694 1.00 81.69 104 CYS A N 1
ATOM 850 C CA . CYS A 1 104 ? -11.609 -9.155 14.068 1.00 81.69 104 CYS A CA 1
ATOM 851 C C . CYS A 1 104 ? -12.882 -8.634 14.753 1.00 81.69 104 CYS A C 1
ATOM 853 O O . CYS A 1 104 ? -12.798 -7.926 15.757 1.00 81.69 104 CYS A O 1
ATOM 855 N N . PHE A 1 105 ? -14.060 -8.998 14.238 1.00 75.75 105 PHE A N 1
ATOM 856 C CA . PHE A 1 105 ? -15.340 -8.555 14.782 1.00 75.75 105 PH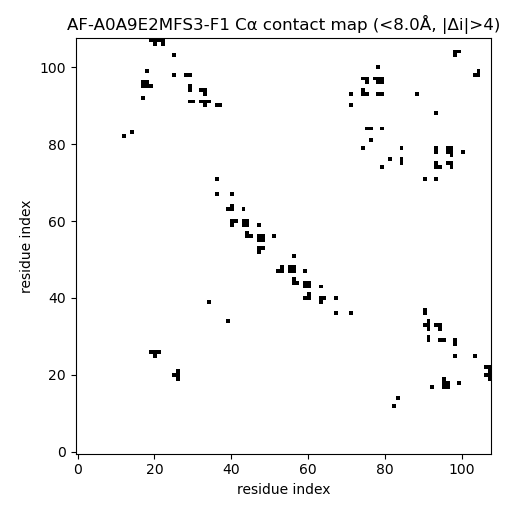E A CA 1
ATOM 857 C C . PHE A 1 105 ? -15.505 -9.045 16.229 1.00 75.75 105 PHE A C 1
ATOM 859 O O . PHE A 1 105 ? -15.461 -10.245 16.495 1.00 75.75 105 PHE A O 1
ATOM 866 N N . GLY A 1 106 ? -15.652 -8.117 17.178 1.00 63.66 106 GLY A N 1
ATOM 867 C CA . GLY A 1 106 ? -15.834 -8.430 18.601 1.00 63.66 106 GLY A CA 1
ATOM 868 C C . GLY A 1 106 ? -14.556 -8.744 19.395 1.00 63.66 106 GLY A C 1
ATOM 869 O O . GLY A 1 106 ? -14.650 -8.994 20.593 1.00 63.66 106 GLY A O 1
ATOM 870 N N . LYS A 1 107 ? -13.365 -8.694 18.781 1.00 57.28 107 LYS A N 1
ATOM 871 C CA . LYS A 1 107 ? -12.079 -8.718 19.503 1.00 57.28 107 LYS A CA 1
ATOM 872 C C . LYS A 1 107 ? -11.575 -7.287 19.684 1.00 57.28 107 LYS A C 1
ATOM 874 O O . LYS A 1 107 ? -10.689 -6.850 18.949 1.00 57.28 107 LYS A O 1
ATOM 879 N N . ASN A 1 108 ? -12.196 -6.565 20.620 1.00 48.88 108 ASN A N 1
ATOM 880 C CA . ASN A 1 108 ? -11.729 -5.244 21.044 1.00 48.88 108 ASN A CA 1
ATOM 881 C C . ASN A 1 108 ? -10.472 -5.378 21.886 1.00 48.88 108 ASN A C 1
ATOM 883 O O . ASN A 1 108 ? -10.506 -6.087 22.910 1.00 48.88 108 ASN A O 1
#

Mean predicted aligned error: 8.3 Å

pLDDT: mean 85.06, std 15.33, range [39.5, 97.56]

Foldseek 3Di:
DDDPPDPPPPPVPPADDQDDAPDPVLVVQLVVQLCCLPCVLVVQLVVCVVPPNNVVSVVSSVVVVVVSVVVLLVLLVPFPDPVPSPDDDRSSSSSSSSCCVPPCPPRD

Sequence (108 aa):
MRYNCTMQNDFIPEIEPTPVFTTKSCAFLVHITGFMLTYMPFLLTLLVAFSVDYFFAVATLLVSYLVTGIVRSYMRNNSIPKKQQEYSYSDKAIASWFLYRTYCFGKN

Solvent-accessible surface area (backbone atoms only — not comparable to full-atom values): 6277 Å² total; per-residue (Å²): 136,85,83,79,82,74,79,69,79,80,71,72,72,83,72,80,73,80,68,75,57,73,42,66,69,57,44,48,50,26,51,50,51,18,47,48,69,67,45,43,38,55,54,52,20,53,52,36,43,77,74,75,39,64,70,58,11,55,53,42,34,56,51,35,48,52,53,48,49,52,51,51,53,53,38,34,70,75,39,42,58,80,94,53,53,85,57,92,69,53,59,51,53,40,26,26,32,31,41,36,73,73,77,39,65,90,58,97

Secondary structure (DSSP, 8-state):
---------------PPPP---SHHHHHHHHHHHHHHHHHHHHHHHHHHHHS-HHHHHHHHHHHHHHHHHHHHHHHHHHS-GGGTTS---HHHHHHHHHHHHT-TT--

Radius of gyration: 19.59 Å; Cα contacts (8 Å, |Δi|>4): 88; chains: 1; bounding box: 55×49×42 Å